Protein AF-A0A7J4CV68-F1 (afdb_monomer_lite)

pLDDT: mean 82.34, std 11.99, range [50.84, 95.38]

Secondary structure (DSSP, 8-state):
-HHHHHHHHHHHHHHTT------SS-TT---PPP-TTSSEEEEEE-S---TTS---EEEEEPHHHHHTT-----EEE--EETTTEEPPPEEEP------

Structure (mmCIF, N/CA/C/O backbone):
data_AF-A0A7J4CV68-F1
#
_entry.id   AF-A0A7J4CV68-F1
#
loop_
_atom_site.group_PDB
_atom_site.id
_atom_site.type_symbol
_atom_site.label_atom_id
_atom_site.label_alt_id
_atom_site.label_comp_id
_atom_site.label_asym_id
_atom_site.label_entity_id
_atom_site.label_seq_id
_atom_site.pdbx_PDB_ins_code
_atom_site.Cartn_x
_atom_site.Cartn_y
_atom_site.Cartn_z
_atom_site.occupancy
_atom_site.B_iso_or_equiv
_atom_site.auth_seq_id
_atom_site.auth_comp_id
_atom_site.auth_asym_id
_atom_site.auth_atom_id
_atom_site.pdbx_PDB_model_num
ATOM 1 N N . MET A 1 1 ? 48.210 -14.682 18.835 1.00 60.19 1 MET A N 1
ATOM 2 C CA . MET A 1 1 ? 46.946 -14.136 19.383 1.00 60.19 1 MET A CA 1
ATOM 3 C C . MET A 1 1 ? 46.469 -12.893 18.638 1.00 60.19 1 MET A C 1
ATOM 5 O O . MET A 1 1 ? 45.382 -12.950 18.091 1.00 60.19 1 MET A O 1
ATOM 9 N N . GLN A 1 2 ? 47.262 -11.823 18.508 1.00 65.00 2 GLN A N 1
ATOM 10 C CA . GLN A 1 2 ? 46.825 -10.575 17.845 1.00 65.00 2 GLN A CA 1
ATOM 11 C C . GLN A 1 2 ? 46.353 -10.746 16.383 1.00 65.00 2 GLN A C 1
ATOM 13 O O . GLN A 1 2 ? 45.314 -10.215 16.012 1.00 65.00 2 GLN A O 1
ATOM 18 N N . LYS A 1 3 ? 47.047 -11.566 15.575 1.00 64.4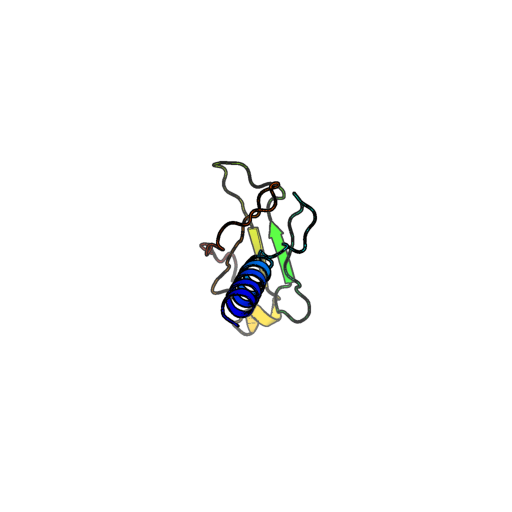4 3 LYS A N 1
ATOM 19 C CA . LYS A 1 3 ? 46.641 -11.878 14.186 1.00 64.44 3 LYS A CA 1
ATOM 20 C C . LYS A 1 3 ? 45.299 -12.622 14.101 1.00 64.44 3 LYS A C 1
ATOM 22 O O . LYS A 1 3 ? 44.516 -12.376 13.193 1.00 64.44 3 LYS A O 1
ATOM 27 N N . SER A 1 4 ? 45.032 -13.504 15.063 1.00 67.12 4 SER A N 1
ATOM 28 C CA . SER A 1 4 ? 43.791 -14.285 15.149 1.00 67.12 4 SER A CA 1
ATOM 29 C C . SER A 1 4 ? 42.599 -13.408 15.544 1.00 67.12 4 SER A C 1
ATOM 31 O O . SER A 1 4 ? 41.507 -13.587 15.019 1.00 67.12 4 SER A O 1
ATOM 33 N N . ILE A 1 5 ? 42.827 -12.423 16.423 1.00 72.06 5 ILE A N 1
ATOM 34 C CA . ILE A 1 5 ? 41.813 -11.448 16.848 1.00 72.06 5 ILE A CA 1
ATOM 35 C C . ILE A 1 5 ? 41.456 -10.503 15.693 1.00 72.06 5 ILE A C 1
ATOM 37 O O . ILE A 1 5 ? 40.277 -10.309 15.424 1.00 72.06 5 ILE A O 1
ATOM 41 N N . SER A 1 6 ? 42.440 -9.979 14.950 1.00 75.06 6 SER A N 1
ATOM 42 C CA . SER A 1 6 ? 42.165 -9.147 13.766 1.00 75.06 6 SER A CA 1
ATOM 43 C C . SER A 1 6 ? 41.375 -9.889 12.688 1.00 75.06 6 SER A C 1
ATOM 45 O O . SER A 1 6 ? 40.515 -9.293 12.048 1.00 75.06 6 SER A O 1
ATOM 47 N N . PHE A 1 7 ? 41.633 -11.187 12.504 1.00 80.50 7 PHE A N 1
ATOM 48 C CA . PHE A 1 7 ? 40.888 -12.000 11.546 1.00 80.50 7 PHE A CA 1
ATOM 49 C C . PHE A 1 7 ? 39.428 -12.200 11.978 1.00 80.50 7 PHE A C 1
ATOM 51 O O . PHE A 1 7 ? 38.521 -12.023 11.172 1.00 80.50 7 PHE A O 1
ATOM 58 N N . LEU A 1 8 ? 39.189 -12.480 13.263 1.00 81.88 8 LEU A N 1
ATOM 59 C CA . LEU A 1 8 ? 37.839 -12.586 13.828 1.00 81.88 8 LEU A CA 1
ATOM 60 C C . LEU A 1 8 ? 37.049 -11.278 13.714 1.00 81.88 8 LEU A C 1
ATOM 62 O O . LEU A 1 8 ? 35.881 -11.309 13.342 1.00 81.88 8 LEU A O 1
ATOM 66 N N . VAL A 1 9 ? 37.686 -10.133 13.977 1.00 83.88 9 VAL A N 1
ATOM 67 C CA . VAL A 1 9 ? 37.047 -8.815 13.833 1.00 83.88 9 VAL A CA 1
ATOM 68 C C . VAL A 1 9 ? 36.698 -8.528 12.372 1.00 83.88 9 VAL A C 1
ATOM 70 O O . VAL A 1 9 ? 35.608 -8.038 12.102 1.00 83.88 9 VAL A O 1
ATOM 73 N N . ALA A 1 10 ? 37.571 -8.878 11.422 1.00 84.12 10 ALA A N 1
ATOM 74 C CA . ALA A 1 10 ? 37.297 -8.698 9.997 1.00 84.12 10 ALA A CA 1
ATOM 75 C C . ALA A 1 10 ? 36.139 -9.582 9.501 1.00 84.12 10 ALA A C 1
ATOM 77 O O . ALA A 1 10 ? 35.289 -9.111 8.751 1.00 84.12 10 ALA A O 1
ATOM 78 N N . VAL A 1 11 ? 36.069 -10.840 9.952 1.00 84.56 11 VAL A N 1
ATOM 79 C CA . VAL A 1 11 ? 34.963 -11.757 9.620 1.00 84.56 11 VAL A CA 1
ATOM 80 C C . VAL A 1 11 ? 33.647 -11.284 10.244 1.00 84.56 11 VAL A C 1
ATOM 82 O O . VAL A 1 11 ? 32.608 -11.310 9.586 1.00 84.56 11 VAL A O 1
ATOM 85 N N . LEU A 1 12 ? 33.683 -10.791 11.484 1.00 81.88 12 LEU A N 1
ATOM 86 C CA . LEU A 1 12 ? 32.510 -10.209 12.135 1.00 81.88 12 LEU A CA 1
ATOM 87 C C . LEU A 1 12 ? 32.025 -8.956 11.389 1.00 81.88 12 LEU A C 1
ATOM 89 O O . LEU A 1 12 ? 30.840 -8.815 11.130 1.00 81.88 12 LEU A O 1
ATOM 93 N N . PHE A 1 13 ? 32.934 -8.080 10.960 1.00 80.06 13 PHE A N 1
ATOM 94 C CA . PHE A 1 13 ? 32.566 -6.888 10.192 1.00 80.06 13 PHE A CA 1
ATOM 95 C C . PHE A 1 13 ? 31.996 -7.235 8.809 1.00 80.06 13 PHE A C 1
ATOM 97 O O . PHE A 1 13 ? 31.050 -6.602 8.359 1.00 80.06 13 PHE A O 1
ATOM 104 N N . ALA A 1 14 ? 32.536 -8.263 8.147 1.00 78.38 14 ALA A N 1
ATOM 105 C CA . ALA A 1 14 ? 32.043 -8.724 6.851 1.00 78.38 14 ALA A CA 1
ATOM 106 C C . ALA A 1 14 ? 30.649 -9.365 6.942 1.00 78.38 14 ALA A C 1
ATOM 108 O O . ALA A 1 14 ? 29.847 -9.192 6.033 1.00 78.38 14 ALA A O 1
ATOM 109 N N . THR A 1 15 ? 30.348 -10.076 8.033 1.00 76.00 15 THR A N 1
ATOM 110 C CA . THR A 1 15 ? 29.025 -10.692 8.249 1.00 76.00 15 THR A CA 1
ATOM 111 C C . THR A 1 15 ? 27.949 -9.666 8.600 1.00 76.00 15 THR A C 1
ATOM 113 O O . THR A 1 15 ? 26.833 -9.792 8.114 1.00 76.00 15 THR A O 1
ATOM 116 N N . LEU A 1 16 ? 28.296 -8.600 9.330 1.00 71.19 16 LEU A N 1
ATOM 117 C CA . LEU A 1 16 ? 27.385 -7.485 9.640 1.00 71.19 16 LEU A CA 1
ATOM 118 C C . LEU A 1 16 ? 26.982 -6.640 8.413 1.00 71.19 16 LEU A C 1
ATOM 120 O O . LEU A 1 16 ? 26.057 -5.842 8.503 1.00 71.19 16 LEU A O 1
ATOM 124 N N . MET A 1 17 ? 27.667 -6.795 7.274 1.00 63.84 17 MET A N 1
ATOM 125 C CA . MET A 1 17 ? 27.358 -6.090 6.019 1.00 63.84 17 MET A CA 1
ATOM 126 C C . MET A 1 17 ? 26.429 -6.885 5.087 1.00 63.84 17 MET A C 1
ATOM 128 O O . MET A 1 17 ? 26.089 -6.393 4.015 1.00 63.84 17 MET A O 1
ATOM 132 N N . ILE A 1 18 ? 26.046 -8.114 5.452 1.00 61.97 18 ILE A N 1
ATOM 133 C CA . ILE A 1 18 ? 25.211 -8.987 4.606 1.00 61.97 18 ILE A CA 1
ATOM 134 C C . ILE A 1 18 ? 23.714 -8.659 4.761 1.00 61.97 18 ILE A C 1
ATOM 136 O O . ILE A 1 18 ? 22.913 -9.025 3.906 1.00 61.97 18 ILE A O 1
ATOM 140 N N . ASP A 1 19 ? 23.330 -7.890 5.782 1.00 51.94 19 ASP A N 1
ATOM 141 C CA . ASP A 1 19 ? 21.926 -7.596 6.098 1.00 51.94 19 ASP A CA 1
ATOM 142 C C . ASP A 1 19 ? 21.317 -6.443 5.272 1.00 51.94 19 ASP A C 1
ATOM 144 O O . ASP A 1 19 ? 20.424 -5.730 5.735 1.00 51.94 19 ASP A O 1
ATOM 148 N N . SER A 1 20 ? 21.747 -6.246 4.021 1.00 54.84 20 SER A N 1
ATOM 149 C CA . SER A 1 20 ? 21.017 -5.378 3.090 1.00 54.84 20 SER A CA 1
ATOM 150 C C . SER A 1 20 ? 19.837 -6.150 2.502 1.00 54.84 20 SER A C 1
ATOM 152 O O . SER A 1 20 ? 19.923 -6.728 1.421 1.00 54.84 20 SER A O 1
ATOM 154 N N . VAL A 1 21 ? 18.774 -6.197 3.304 1.00 54.22 21 VAL A N 1
ATOM 155 C CA . VAL A 1 21 ? 17.357 -6.404 2.980 1.00 54.22 21 VAL A CA 1
ATOM 156 C C . VAL A 1 21 ? 17.095 -6.685 1.496 1.00 54.22 21 VAL A C 1
ATOM 158 O O . VAL A 1 21 ? 17.034 -5.775 0.671 1.00 54.22 21 VAL A O 1
ATOM 161 N N . ALA A 1 22 ? 16.872 -7.957 1.166 1.00 52.44 22 ALA A N 1
ATOM 162 C CA . ALA A 1 22 ? 16.164 -8.300 -0.054 1.00 52.44 22 ALA A CA 1
ATOM 163 C C . ALA A 1 22 ? 14.708 -7.858 0.128 1.00 52.44 22 ALA A C 1
ATOM 165 O O . ALA A 1 22 ? 13.980 -8.434 0.938 1.00 52.44 22 ALA A O 1
ATOM 166 N N . ALA A 1 23 ? 14.281 -6.837 -0.615 1.00 53.78 23 ALA A N 1
ATOM 167 C CA . ALA A 1 23 ? 12.866 -6.686 -0.910 1.00 53.78 23 ALA A CA 1
ATOM 168 C C . ALA A 1 23 ? 12.410 -8.012 -1.538 1.00 53.78 23 ALA A C 1
ATOM 170 O O . ALA A 1 23 ? 12.964 -8.449 -2.549 1.00 53.78 23 ALA A O 1
ATOM 171 N N . LEU A 1 24 ? 11.479 -8.703 -0.881 1.00 55.56 24 LEU A N 1
ATOM 172 C CA . LEU A 1 24 ? 10.918 -9.976 -1.328 1.00 55.56 24 LEU A CA 1
ATOM 173 C C . LEU A 1 24 ? 9.971 -9.715 -2.509 1.00 55.56 24 LEU A C 1
ATOM 175 O O . LEU A 1 24 ? 8.763 -9.854 -2.388 1.00 55.56 24 LEU A O 1
ATOM 179 N N . GLY A 1 25 ? 10.514 -9.279 -3.641 1.00 60.81 25 GLY A N 1
ATOM 180 C CA . GLY A 1 25 ? 9.749 -8.944 -4.834 1.00 60.81 25 GLY A CA 1
ATOM 181 C C . GLY A 1 25 ? 10.610 -9.074 -6.082 1.00 60.81 25 GLY A C 1
ATOM 182 O O . GLY A 1 25 ? 11.825 -8.864 -6.044 1.00 60.81 25 GLY A O 1
ATOM 183 N N . ALA A 1 26 ? 9.994 -9.455 -7.200 1.00 67.94 26 ALA A N 1
ATOM 184 C CA . ALA A 1 26 ? 10.671 -9.371 -8.486 1.00 67.94 26 ALA A CA 1
ATOM 185 C C . ALA A 1 26 ? 10.993 -7.890 -8.781 1.00 67.94 26 ALA A C 1
ATOM 1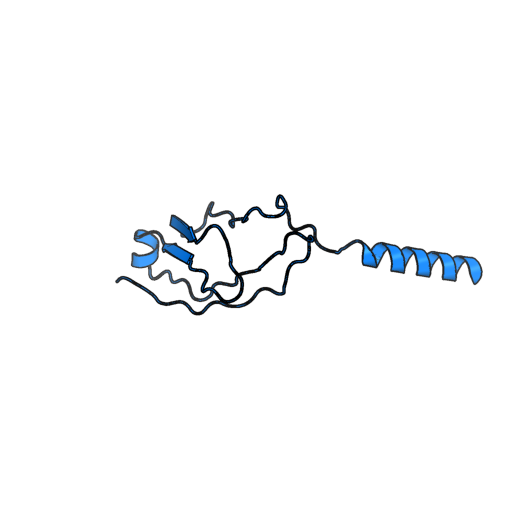87 O O . ALA A 1 26 ? 10.161 -7.023 -8.505 1.00 67.94 26 ALA A O 1
ATOM 188 N N . PRO A 1 27 ? 12.184 -7.567 -9.317 1.00 67.75 27 PRO A N 1
ATOM 189 C CA . PRO A 1 27 ? 12.528 -6.186 -9.638 1.00 67.75 27 PRO A CA 1
ATOM 190 C C . PRO A 1 27 ? 11.498 -5.603 -10.612 1.00 67.75 27 PRO A C 1
ATOM 192 O O . PRO A 1 27 ? 11.143 -6.247 -11.599 1.00 67.75 27 PRO A O 1
ATOM 195 N N . GLY A 1 28 ? 11.020 -4.392 -10.323 1.00 70.94 28 GLY A N 1
ATOM 196 C CA . GLY A 1 28 ? 10.001 -3.716 -11.128 1.00 70.94 28 GLY A CA 1
ATOM 197 C C . GLY A 1 28 ? 8.578 -4.251 -10.961 1.00 70.94 28 GLY A C 1
ATOM 198 O O . GLY A 1 28 ? 7.727 -3.918 -11.778 1.00 70.94 28 GLY A O 1
ATOM 199 N N . VAL A 1 29 ? 8.314 -5.071 -9.937 1.00 80.00 29 VAL A N 1
ATOM 200 C CA . VAL A 1 29 ? 6.967 -5.545 -9.593 1.00 80.00 29 VAL A CA 1
ATOM 201 C C . VAL A 1 29 ? 6.541 -4.955 -8.252 1.00 80.00 29 VAL A C 1
ATOM 203 O O . VAL A 1 29 ? 7.248 -5.090 -7.251 1.00 80.00 29 VAL A O 1
ATOM 206 N N . ASN A 1 30 ? 5.370 -4.317 -8.232 1.00 82.44 30 ASN A N 1
ATOM 207 C CA . ASN A 1 30 ? 4.783 -3.789 -7.004 1.00 82.44 30 ASN A CA 1
ATOM 208 C C . ASN A 1 30 ? 4.412 -4.942 -6.069 1.00 82.44 30 ASN A C 1
ATOM 210 O O . ASN A 1 30 ? 3.901 -5.972 -6.505 1.00 82.44 30 ASN A O 1
ATOM 214 N N . THR A 1 31 ? 4.702 -4.775 -4.782 1.00 84.38 31 THR A N 1
ATOM 215 C CA . THR A 1 31 ? 4.370 -5.759 -3.750 1.00 84.38 31 THR A CA 1
ATOM 216 C C . THR A 1 31 ? 3.304 -5.169 -2.844 1.00 84.38 31 THR A C 1
ATOM 218 O O . THR A 1 31 ? 3.505 -4.099 -2.272 1.00 84.38 31 THR A O 1
ATOM 221 N N . GLU A 1 32 ? 2.187 -5.874 -2.717 1.00 84.25 32 GLU A N 1
ATOM 222 C CA . GLU A 1 32 ? 1.101 -5.509 -1.813 1.00 84.25 32 GLU A CA 1
ATOM 223 C C . GLU A 1 32 ? 1.294 -6.173 -0.440 1.00 84.25 32 GLU A C 1
ATOM 225 O O . GLU A 1 32 ? 1.881 -7.259 -0.351 1.00 84.25 32 GLU A O 1
ATOM 230 N N . PRO A 1 33 ? 0.830 -5.536 0.648 1.00 86.50 33 PRO A N 1
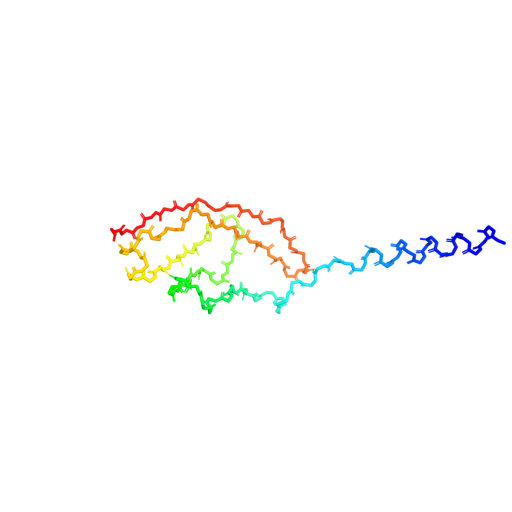ATOM 231 C CA . PRO A 1 33 ? 0.780 -6.179 1.953 1.00 86.50 33 PRO A CA 1
ATOM 232 C C . PRO A 1 33 ? -0.239 -7.326 1.958 1.00 86.50 33 PRO A C 1
ATOM 234 O O . PRO A 1 33 ? -1.244 -7.290 1.251 1.00 86.50 33 PRO A O 1
ATOM 237 N N . ASP A 1 34 ? -0.004 -8.329 2.804 1.00 90.94 34 ASP A N 1
ATOM 238 C CA . ASP A 1 34 ? -1.004 -9.365 3.063 1.00 90.94 34 ASP A CA 1
ATOM 239 C C . ASP A 1 34 ? -2.189 -8.766 3.834 1.00 90.94 34 ASP A C 1
ATOM 241 O O . ASP A 1 34 ? -2.004 -8.128 4.874 1.00 90.94 34 ASP A O 1
ATOM 245 N N . LEU A 1 35 ? -3.398 -8.970 3.312 1.00 93.56 35 LEU A N 1
ATOM 246 C CA . LEU A 1 35 ? -4.642 -8.459 3.890 1.00 93.56 35 LEU A CA 1
ATOM 247 C C . LEU A 1 35 ? -5.354 -9.496 4.769 1.00 93.56 35 LEU A C 1
ATOM 249 O O . LEU A 1 35 ? -6.343 -9.169 5.427 1.00 93.56 35 LEU A O 1
ATOM 253 N N . VAL A 1 36 ? -4.884 -10.748 4.805 1.00 94.81 36 VAL A N 1
ATOM 254 C CA . VAL A 1 36 ? -5.539 -11.821 5.561 1.00 94.81 36 VAL A CA 1
ATOM 255 C C . VAL A 1 36 ? -5.597 -11.482 7.052 1.00 94.81 36 VAL A C 1
ATOM 257 O O . VAL A 1 36 ? -4.582 -11.265 7.710 1.00 94.81 36 VAL A O 1
ATOM 260 N N . GLY A 1 37 ? -6.814 -11.491 7.605 1.00 93.88 37 GLY A N 1
ATOM 261 C CA . GLY A 1 37 ? -7.054 -11.186 9.019 1.00 93.88 37 GLY A CA 1
ATOM 262 C C . GLY A 1 37 ? -6.996 -9.694 9.357 1.00 93.88 37 GLY A C 1
ATOM 263 O O . GLY A 1 37 ? -6.937 -9.352 10.537 1.00 93.88 37 GLY A O 1
ATOM 264 N N . THR A 1 38 ? -7.003 -8.823 8.347 1.00 94.38 38 THR A N 1
ATOM 265 C CA . THR A 1 38 ? -7.174 -7.376 8.503 1.00 94.38 38 THR A CA 1
ATOM 266 C C . THR A 1 38 ? -8.604 -6.968 8.142 1.00 94.38 38 THR A C 1
ATOM 268 O O . THR A 1 38 ? -9.302 -7.712 7.464 1.00 94.38 38 THR A O 1
ATOM 271 N N . GLU A 1 39 ? -9.019 -5.776 8.570 1.00 95.19 39 GLU A N 1
ATOM 272 C CA . GLU A 1 39 ? -10.308 -5.159 8.196 1.00 95.19 39 GLU A CA 1
ATOM 273 C C . GLU A 1 39 ? -10.217 -4.381 6.861 1.00 95.19 39 GLU A C 1
ATOM 275 O O . GLU A 1 39 ? -11.050 -3.522 6.565 1.00 95.19 39 GLU A O 1
ATOM 280 N N . ILE A 1 40 ? -9.139 -4.586 6.093 1.00 94.81 40 ILE A N 1
ATOM 281 C CA . ILE A 1 40 ? -8.925 -3.949 4.792 1.00 94.81 40 ILE A CA 1
ATOM 282 C C . ILE A 1 40 ? -9.542 -4.853 3.726 1.00 94.81 40 ILE A C 1
ATOM 284 O O . ILE A 1 40 ? -9.053 -5.954 3.478 1.00 94.81 40 ILE A O 1
ATOM 288 N N . ALA A 1 41 ? -10.581 -4.352 3.064 1.00 94.44 41 ALA A N 1
ATOM 289 C CA . ALA A 1 41 ? -11.284 -5.055 2.001 1.00 94.44 41 ALA A CA 1
ATOM 290 C C . ALA A 1 41 ? -10.463 -5.092 0.705 1.00 94.44 41 ALA A C 1
ATOM 292 O O . ALA A 1 41 ? -10.385 -6.123 0.034 1.00 94.44 41 ALA A O 1
ATOM 293 N N . SER A 1 42 ? -9.854 -3.961 0.333 1.00 94.50 42 SER A N 1
ATOM 294 C CA . SER A 1 42 ? -9.039 -3.868 -0.876 1.00 94.50 42 SER A CA 1
ATOM 295 C C . SER A 1 42 ? -8.021 -2.729 -0.817 1.00 94.50 42 SER A C 1
ATOM 297 O O . SER A 1 42 ? -8.202 -1.729 -0.118 1.00 94.50 42 SER A O 1
ATOM 299 N N . ILE A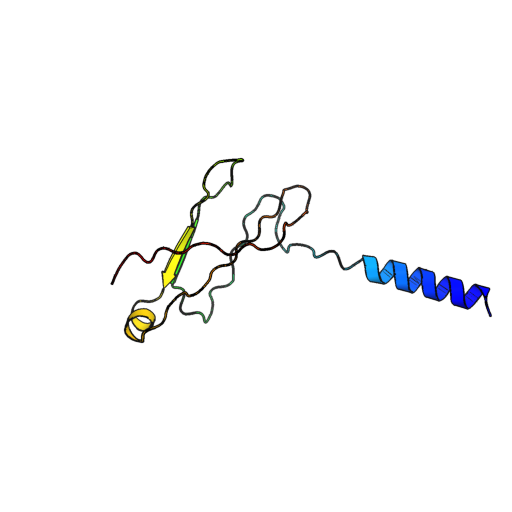 1 43 ? -6.937 -2.884 -1.578 1.00 93.75 43 ILE A N 1
ATOM 300 C CA . ILE A 1 43 ? -6.001 -1.810 -1.907 1.00 93.75 43 ILE A CA 1
ATOM 301 C C . ILE A 1 43 ? -5.960 -1.715 -3.428 1.00 93.75 43 ILE A C 1
ATOM 303 O O . ILE A 1 43 ? -5.866 -2.723 -4.121 1.00 93.75 43 ILE A O 1
ATOM 307 N N . THR A 1 44 ? -6.054 -0.500 -3.952 1.00 93.94 44 THR A N 1
ATOM 308 C CA . THR A 1 44 ? -5.886 -0.222 -5.383 1.00 93.94 44 THR A CA 1
ATOM 309 C C . THR A 1 44 ? -4.865 0.884 -5.545 1.00 93.94 44 THR A C 1
ATOM 311 O O . THR A 1 44 ? -4.782 1.772 -4.696 1.00 93.94 44 THR A O 1
ATOM 314 N N . HIS A 1 45 ? -4.071 0.839 -6.608 1.00 92.38 45 HIS A N 1
ATOM 315 C CA . HIS A 1 45 ? -3.046 1.842 -6.858 1.00 92.38 45 HIS A CA 1
ATOM 316 C C . HIS A 1 45 ? -2.637 1.893 -8.329 1.00 92.38 45 HIS A C 1
ATOM 318 O O . HIS A 1 45 ? -2.909 0.969 -9.097 1.00 92.38 45 HIS A O 1
ATOM 324 N N . ASP A 1 46 ? -1.929 2.955 -8.707 1.00 91.00 46 ASP A N 1
ATOM 325 C CA . ASP A 1 46 ? -1.305 3.054 -10.025 1.00 91.00 46 ASP A CA 1
ATOM 326 C C . ASP A 1 46 ? -0.194 1.991 -10.172 1.00 91.00 46 ASP A C 1
ATOM 328 O O . ASP A 1 46 ? 0.579 1.740 -9.241 1.00 91.00 46 ASP A O 1
ATOM 332 N N . GLU A 1 47 ? -0.088 1.347 -11.337 1.00 85.19 47 GLU A N 1
ATOM 333 C CA . GLU A 1 47 ? 0.902 0.280 -11.568 1.00 85.19 47 GLU A CA 1
ATOM 334 C C . GLU A 1 47 ? 2.339 0.807 -11.682 1.00 85.19 47 GLU A C 1
ATOM 336 O O . GLU A 1 47 ? 3.285 0.124 -11.294 1.00 85.19 47 GLU A O 1
ATOM 341 N N . VAL A 1 48 ? 2.519 2.020 -12.204 1.00 82.62 48 VAL A N 1
ATOM 342 C CA . VAL A 1 48 ? 3.838 2.606 -12.464 1.00 82.62 48 VAL A CA 1
ATOM 343 C C . VAL A 1 48 ? 3.939 3.950 -11.759 1.00 82.62 48 VAL A C 1
ATOM 345 O O . VAL A 1 48 ? 3.106 4.829 -11.955 1.00 82.62 48 VAL A O 1
ATOM 348 N N . ALA A 1 49 ? 4.990 4.119 -10.958 1.00 81.19 49 ALA A N 1
ATOM 349 C CA . ALA A 1 49 ? 5.374 5.421 -10.434 1.00 81.19 49 ALA A CA 1
ATOM 350 C C . ALA A 1 49 ? 6.303 6.114 -11.443 1.00 81.19 49 ALA A C 1
ATOM 352 O O . ALA A 1 49 ? 7.429 5.667 -11.674 1.00 81.19 49 ALA A O 1
ATOM 353 N N . GLU A 1 50 ? 5.829 7.198 -12.052 1.00 83.31 50 GLU A N 1
ATOM 354 C CA . GLU A 1 50 ? 6.630 8.023 -12.957 1.00 83.31 50 GLU A CA 1
ATOM 355 C C . GLU A 1 50 ? 7.314 9.169 -12.208 1.00 83.31 50 GLU A C 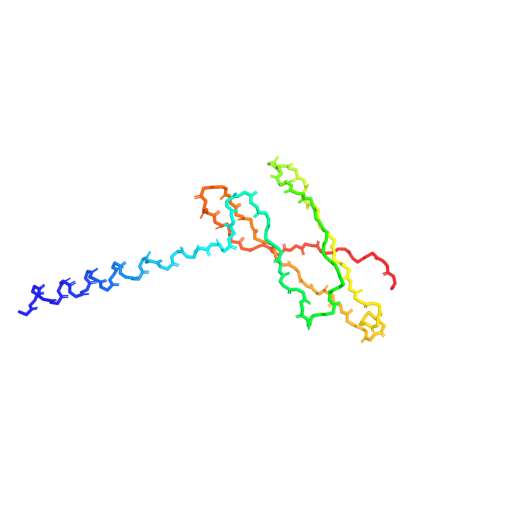1
ATOM 357 O O . GLU A 1 50 ? 6.796 9.725 -11.236 1.00 83.31 50 GLU A O 1
ATOM 362 N N . GLU A 1 51 ? 8.500 9.553 -12.676 1.00 80.94 51 GLU A N 1
ATOM 363 C CA . GLU A 1 51 ? 9.243 10.652 -12.071 1.00 80.94 51 GLU A CA 1
ATOM 364 C C . GLU A 1 51 ? 8.452 11.967 -12.181 1.00 80.94 51 GLU A C 1
ATOM 366 O O . GLU A 1 51 ? 8.010 12.364 -13.260 1.00 80.94 51 GLU A O 1
ATOM 371 N N . ASN A 1 52 ? 8.306 12.669 -11.055 1.00 83.12 52 ASN A N 1
ATOM 372 C CA . ASN A 1 52 ? 7.562 13.928 -10.938 1.00 83.12 52 ASN A CA 1
ATOM 373 C C . ASN A 1 52 ? 6.065 13.841 -11.288 1.00 83.12 52 ASN A C 1
ATOM 375 O O . ASN A 1 52 ? 5.439 14.882 -11.498 1.00 83.12 52 ASN A O 1
ATOM 379 N N . GLN A 1 53 ? 5.483 12.641 -11.338 1.00 87.94 53 GLN A N 1
ATOM 380 C CA . GLN A 1 53 ? 4.037 12.459 -11.441 1.00 87.94 53 GLN A CA 1
ATOM 381 C C . GLN A 1 53 ? 3.456 11.998 -10.099 1.00 87.94 53 GLN A C 1
ATOM 383 O O . GLN A 1 53 ? 4.124 11.276 -9.354 1.00 87.94 53 GLN A O 1
ATOM 388 N N . PRO A 1 54 ? 2.226 12.418 -9.757 1.00 86.12 54 PRO A N 1
ATOM 389 C CA . PRO A 1 54 ? 1.539 11.882 -8.595 1.00 86.12 54 PRO A CA 1
ATOM 390 C C . PRO A 1 54 ? 1.234 10.396 -8.807 1.00 86.12 54 PRO A C 1
ATOM 392 O O . PRO A 1 54 ? 0.747 10.002 -9.864 1.00 86.12 54 PRO A O 1
ATOM 395 N N . TRP A 1 55 ? 1.503 9.599 -7.777 1.00 87.50 55 TRP A N 1
ATOM 396 C CA . TRP A 1 55 ? 1.108 8.198 -7.685 1.00 87.50 55 TRP A CA 1
ATOM 397 C C . TRP A 1 55 ? -0.061 8.091 -6.710 1.00 87.50 55 TRP A C 1
ATOM 399 O O . TRP A 1 55 ? 0.025 8.595 -5.584 1.00 87.50 55 TRP A O 1
ATOM 409 N N . HIS A 1 56 ? -1.154 7.472 -7.142 1.00 89.94 56 HIS A N 1
ATOM 410 C CA . HIS A 1 56 ? -2.377 7.367 -6.361 1.00 89.94 56 HIS A CA 1
ATOM 411 C C . HIS A 1 56 ? -2.573 5.955 -5.831 1.00 89.94 56 HIS A C 1
ATOM 413 O O . HIS A 1 56 ? -2.249 4.962 -6.484 1.00 89.94 56 HIS A O 1
ATOM 419 N N . PHE A 1 57 ? -3.174 5.887 -4.649 1.00 91.44 57 PHE A N 1
ATOM 420 C CA . PHE A 1 57 ? -3.685 4.657 -4.077 1.00 91.44 57 PHE A CA 1
ATOM 421 C C . PHE A 1 57 ? -4.997 4.929 -3.341 1.00 91.44 57 PHE A C 1
ATOM 423 O O . PHE A 1 57 ? -5.285 6.059 -2.941 1.00 91.44 57 PHE A O 1
ATOM 430 N N . SER A 1 58 ? -5.785 3.878 -3.161 1.00 93.56 58 SER A N 1
ATOM 431 C CA . SER A 1 58 ? -7.011 3.871 -2.376 1.00 93.56 58 SER A CA 1
ATOM 432 C C . SER A 1 58 ? -7.044 2.618 -1.513 1.00 93.56 58 SER A C 1
ATOM 434 O O . SER A 1 58 ? -6.642 1.543 -1.962 1.00 93.56 58 SER A O 1
ATOM 436 N N . ILE A 1 59 ? -7.530 2.771 -0.284 1.00 93.25 59 ILE A N 1
ATOM 437 C CA . ILE A 1 59 ? -7.748 1.678 0.660 1.00 93.25 59 ILE A CA 1
ATOM 438 C C . ILE A 1 59 ? -9.237 1.630 0.963 1.00 93.25 59 ILE A C 1
ATOM 440 O O . ILE A 1 59 ? -9.817 2.621 1.411 1.00 93.25 59 ILE A O 1
ATOM 444 N N . GLU A 1 60 ? -9.838 0.470 0.744 1.00 94.19 60 GLU A N 1
ATOM 445 C CA . GLU A 1 60 ? -11.204 0.178 1.145 1.00 94.19 60 GLU A CA 1
ATOM 446 C C . GLU A 1 60 ? -11.179 -0.616 2.450 1.00 94.19 60 GLU A C 1
ATOM 448 O O . GLU A 1 60 ? -10.462 -1.609 2.574 1.00 94.19 60 GLU A O 1
ATOM 453 N N . VAL A 1 61 ? -11.947 -0.160 3.436 1.00 94.31 61 VAL A N 1
ATOM 454 C CA . VAL A 1 61 ? -12.113 -0.824 4.735 1.00 94.31 61 VAL A CA 1
ATOM 455 C C . VAL A 1 61 ? -13.471 -1.509 4.739 1.00 94.31 61 VAL A C 1
ATOM 457 O O . VAL A 1 61 ? -14.438 -0.956 4.210 1.00 94.31 61 VAL A O 1
ATOM 460 N N . ASP A 1 62 ? -13.555 -2.688 5.347 1.00 95.38 62 ASP A N 1
ATOM 461 C CA . ASP A 1 62 ? -14.808 -3.427 5.459 1.00 95.38 62 ASP A CA 1
ATOM 462 C C . ASP A 1 62 ? -15.914 -2.584 6.112 1.00 95.38 62 ASP A C 1
ATOM 464 O O . ASP A 1 62 ? -15.709 -1.894 7.115 1.00 95.38 62 ASP A O 1
ATOM 468 N N . GLY A 1 63 ? -17.125 -2.655 5.553 1.00 93.19 63 GLY A N 1
ATOM 469 C CA . GLY A 1 63 ? -18.252 -1.826 5.996 1.00 93.19 63 GLY A CA 1
ATOM 470 C C . GLY A 1 63 ? -18.634 -2.047 7.462 1.00 93.19 63 GLY A C 1
ATOM 471 O O . GLY A 1 63 ? -18.944 -1.087 8.169 1.00 93.19 63 GLY A O 1
ATOM 472 N N . ASP A 1 64 ? -18.552 -3.290 7.944 1.00 94.50 64 ASP A N 1
ATOM 473 C CA . ASP A 1 64 ? -18.807 -3.627 9.350 1.00 94.50 64 ASP A CA 1
ATOM 474 C C . ASP A 1 64 ? -17.741 -3.022 10.277 1.00 94.50 64 ASP A C 1
ATOM 476 O O . ASP A 1 64 ? -18.058 -2.532 11.364 1.00 94.50 64 ASP A O 1
ATOM 480 N N . ALA A 1 65 ? -16.484 -2.982 9.828 1.00 93.75 65 ALA A N 1
ATOM 481 C CA . ALA A 1 65 ? -15.393 -2.355 10.560 1.00 93.75 65 ALA A CA 1
ATOM 482 C C . ALA A 1 65 ? -15.564 -0.832 10.611 1.00 93.75 65 ALA A C 1
ATOM 484 O O . ALA A 1 65 ? -15.443 -0.240 11.685 1.00 93.75 65 ALA A O 1
ATOM 485 N N . ILE A 1 66 ? -15.930 -0.197 9.491 1.00 92.44 66 ILE A N 1
ATOM 486 C CA . ILE A 1 66 ? -16.273 1.234 9.454 1.00 92.44 66 ILE A CA 1
ATOM 487 C C . ILE A 1 66 ? -17.424 1.531 10.424 1.00 92.44 66 ILE A C 1
ATOM 489 O O . ILE A 1 66 ? -17.341 2.478 11.208 1.00 92.44 66 ILE A O 1
ATOM 493 N N . ALA A 1 67 ? -18.477 0.707 10.420 1.00 93.00 67 ALA A N 1
ATOM 494 C CA . ALA A 1 67 ? -19.622 0.857 11.318 1.00 93.00 67 ALA A CA 1
ATOM 495 C C . ALA A 1 67 ? -19.244 0.693 12.803 1.00 93.00 67 ALA A C 1
ATOM 497 O O . ALA A 1 67 ? -19.880 1.294 13.671 1.00 93.00 67 ALA A O 1
ATOM 498 N N . ASN A 1 68 ? -18.189 -0.072 13.095 1.00 93.19 68 ASN A N 1
ATOM 499 C CA . ASN A 1 68 ? -17.610 -0.218 14.431 1.00 93.19 68 ASN A CA 1
ATOM 500 C C . ASN A 1 68 ? -16.546 0.854 14.762 1.00 93.19 68 ASN A C 1
ATOM 502 O O . ASN A 1 68 ? -15.885 0.785 15.797 1.00 93.19 68 ASN A O 1
ATOM 506 N N . GLY A 1 69 ? -16.385 1.866 13.905 1.00 90.56 69 GLY A N 1
ATOM 507 C CA . GLY A 1 69 ? -15.484 2.994 14.130 1.00 90.56 69 GLY A CA 1
ATOM 508 C C . GLY A 1 69 ? -14.026 2.738 13.753 1.00 90.56 69 GLY A C 1
ATOM 509 O O . GLY A 1 69 ? -13.170 3.533 14.137 1.00 90.56 69 GLY A O 1
ATOM 510 N N . THR A 1 70 ? -13.724 1.672 13.008 1.00 92.00 70 THR A N 1
ATOM 511 C CA . THR A 1 70 ? -12.377 1.433 12.479 1.00 92.00 70 THR A CA 1
ATOM 512 C C . THR A 1 70 ? -11.999 2.529 11.482 1.00 92.00 70 THR A C 1
ATOM 514 O O . THR A 1 70 ? -12.764 2.875 10.577 1.00 92.00 70 THR A O 1
ATOM 517 N N . THR A 1 71 ? -10.797 3.077 11.642 1.00 90.31 71 THR A N 1
ATOM 518 C CA . THR A 1 71 ? -10.226 4.119 10.785 1.00 90.31 71 THR A CA 1
ATOM 519 C C . THR A 1 71 ? -8.809 3.752 10.356 1.00 90.31 71 THR A C 1
ATOM 521 O O . THR A 1 71 ? -8.085 3.049 11.062 1.00 90.31 71 THR A O 1
ATOM 524 N N . VAL A 1 72 ? -8.401 4.244 9.184 1.00 90.75 72 VAL A N 1
ATOM 525 C CA . VAL A 1 72 ? -7.002 4.210 8.742 1.00 90.75 72 VAL A CA 1
ATOM 526 C C . VAL A 1 72 ? -6.363 5.535 9.137 1.00 90.75 72 VAL A C 1
ATOM 528 O O . VAL A 1 72 ? -6.649 6.567 8.536 1.00 90.75 72 VAL A O 1
ATOM 531 N N . GLU A 1 73 ? -5.521 5.507 10.166 1.00 90.50 73 GLU A N 1
ATOM 532 C CA . GLU A 1 73 ? -4.878 6.714 10.708 1.00 90.50 73 GLU A CA 1
ATOM 533 C C . GLU A 1 73 ? -3.606 7.103 9.947 1.00 90.50 73 GLU A C 1
ATOM 535 O O . GLU A 1 73 ? -3.276 8.281 9.834 1.00 90.50 73 GLU A O 1
ATOM 540 N N . ALA A 1 74 ? -2.868 6.117 9.436 1.00 91.06 74 ALA A N 1
ATOM 541 C CA . ALA A 1 74 ? -1.605 6.348 8.752 1.00 91.06 74 ALA A CA 1
ATOM 542 C C . ALA A 1 74 ? -1.322 5.248 7.732 1.00 91.06 74 ALA A C 1
ATOM 544 O O . ALA A 1 74 ? -1.554 4.066 7.985 1.00 91.06 74 ALA A O 1
ATOM 545 N N . VAL A 1 75 ? -0.744 5.646 6.602 1.00 91.50 75 VAL A N 1
ATOM 546 C CA . VAL A 1 75 ? -0.190 4.742 5.593 1.00 91.50 75 VAL A CA 1
ATOM 547 C C . VAL A 1 75 ? 1.238 5.174 5.330 1.00 91.50 75 VAL A C 1
ATOM 549 O O . VAL A 1 75 ? 1.522 6.364 5.209 1.00 91.50 75 VAL A O 1
ATOM 552 N N . THR A 1 76 ? 2.145 4.206 5.254 1.00 91.62 76 THR A N 1
ATOM 553 C CA . THR A 1 76 ? 3.540 4.454 4.887 1.00 91.62 76 THR A CA 1
ATOM 554 C C . THR A 1 76 ? 3.837 3.700 3.605 1.00 91.62 76 THR A C 1
ATOM 556 O O . THR A 1 76 ? 3.604 2.496 3.536 1.00 91.62 76 THR A O 1
ATOM 559 N N . VAL A 1 77 ? 4.348 4.400 2.598 1.00 88.38 77 VAL A N 1
ATOM 560 C CA . VAL A 1 77 ? 4.713 3.817 1.304 1.00 88.38 77 VAL A CA 1
ATOM 561 C C . VAL A 1 77 ? 6.226 3.735 1.206 1.00 88.38 77 VAL A C 1
ATOM 563 O O . VAL A 1 77 ? 6.942 4.654 1.608 1.00 88.38 77 VAL A O 1
ATOM 566 N N . GLN A 1 78 ? 6.722 2.630 0.661 1.00 87.88 78 GLN A N 1
ATOM 567 C CA . GLN A 1 78 ? 8.128 2.462 0.332 1.00 87.88 78 GLN A CA 1
ATOM 568 C C . GLN A 1 78 ? 8.285 2.312 -1.178 1.00 87.88 78 GLN A C 1
ATOM 570 O O . GLN A 1 78 ? 7.618 1.492 -1.799 1.00 87.88 78 GLN A O 1
ATOM 575 N N . ILE A 1 79 ? 9.203 3.086 -1.756 1.00 85.00 79 ILE A N 1
ATOM 576 C CA . ILE A 1 79 ? 9.549 2.997 -3.175 1.00 85.00 79 ILE A CA 1
ATOM 577 C C . ILE A 1 79 ? 10.840 2.195 -3.308 1.00 85.00 79 ILE A C 1
ATOM 579 O O . ILE A 1 79 ? 11.858 2.542 -2.703 1.00 85.00 79 ILE A O 1
ATOM 583 N N . CYS A 1 80 ? 10.810 1.155 -4.136 1.00 81.44 80 CYS A N 1
ATOM 584 C CA . CYS A 1 80 ? 11.979 0.372 -4.512 1.00 81.44 80 CYS A CA 1
ATOM 585 C C . CYS A 1 80 ? 12.265 0.560 -6.000 1.00 81.44 80 CYS A C 1
ATOM 587 O O . CYS A 1 80 ? 11.403 0.323 -6.841 1.00 81.44 80 CYS A O 1
ATOM 589 N N . VAL A 1 81 ? 13.480 0.993 -6.335 1.00 79.56 81 VAL A N 1
ATOM 590 C CA . VAL A 1 81 ? 13.899 1.158 -7.730 1.00 79.56 81 VAL A CA 1
ATOM 591 C C . VAL A 1 81 ? 14.465 -0.149 -8.281 1.00 79.56 81 VAL A C 1
ATOM 593 O O . VAL A 1 81 ? 15.034 -0.956 -7.545 1.00 79.56 81 VAL A O 1
ATOM 596 N N . ASN A 1 82 ? 14.391 -0.327 -9.603 1.00 77.06 82 ASN A N 1
ATOM 597 C CA . ASN A 1 82 ? 14.816 -1.546 -10.312 1.00 77.06 82 ASN A CA 1
ATOM 598 C C . ASN A 1 82 ? 16.280 -1.965 -10.068 1.00 77.06 82 ASN A C 1
ATOM 600 O O . ASN A 1 82 ? 16.645 -3.107 -10.331 1.00 77.06 82 ASN A O 1
ATOM 604 N N . GLN A 1 83 ? 17.109 -1.071 -9.519 1.00 80.06 83 GLN A N 1
ATOM 605 C CA . GLN A 1 83 ? 18.487 -1.353 -9.102 1.00 80.06 83 GLN A CA 1
ATOM 606 C C . GLN A 1 83 ? 18.590 -2.126 -7.772 1.00 80.06 83 GLN A C 1
ATOM 608 O O . GLN A 1 83 ? 19.697 -2.327 -7.277 1.00 80.06 83 GLN A O 1
ATOM 613 N N . GLY A 1 84 ? 17.461 -2.536 -7.181 1.00 75.00 84 GLY A N 1
ATOM 614 C CA . GLY A 1 84 ? 17.416 -3.259 -5.907 1.00 75.00 84 GLY A CA 1
ATOM 615 C C . GLY A 1 84 ? 17.626 -2.362 -4.687 1.00 75.00 84 GLY A C 1
ATOM 616 O O . GLY A 1 84 ? 17.963 -2.852 -3.615 1.00 75.00 84 GLY A O 1
ATOM 617 N N . ILE A 1 85 ? 17.452 -1.047 -4.848 1.00 80.44 85 ILE A N 1
ATOM 618 C CA . ILE A 1 85 ? 17.571 -0.068 -3.767 1.00 80.44 85 ILE A CA 1
ATOM 619 C C . ILE A 1 85 ? 16.165 0.369 -3.377 1.00 80.44 85 ILE A C 1
ATOM 621 O O . ILE A 1 85 ? 15.416 0.867 -4.216 1.00 80.44 85 ILE A O 1
ATOM 625 N N . CYS A 1 86 ? 15.822 0.224 -2.102 1.00 83.94 86 CYS A N 1
ATOM 626 C CA . CYS A 1 86 ? 14.599 0.785 -1.548 1.00 83.94 86 CYS A CA 1
ATOM 627 C C . CYS A 1 86 ? 14.910 2.071 -0.792 1.00 83.94 86 CYS A C 1
ATOM 629 O O . CYS A 1 86 ? 15.855 2.138 -0.004 1.00 83.94 86 CYS A O 1
ATOM 631 N N . LEU A 1 87 ? 14.109 3.099 -1.048 1.00 85.50 87 LEU A N 1
ATOM 632 C CA . LEU A 1 87 ? 14.153 4.343 -0.298 1.00 85.50 87 LEU A CA 1
ATOM 633 C C . LEU A 1 87 ? 13.555 4.130 1.097 1.00 85.50 87 LEU A C 1
ATOM 635 O O . LEU A 1 87 ? 12.893 3.123 1.371 1.00 85.50 87 LEU A O 1
ATOM 639 N N . SER A 1 88 ? 13.789 5.086 1.993 1.00 89.75 88 SER A N 1
ATOM 640 C CA . SER A 1 88 ? 13.128 5.082 3.295 1.00 89.75 88 SER A CA 1
ATOM 641 C C . SER A 1 88 ? 11.605 5.158 3.118 1.00 89.75 88 SER A C 1
ATOM 643 O O . SER A 1 88 ? 11.135 5.938 2.283 1.00 89.75 88 SER A O 1
ATOM 645 N N . PRO A 1 89 ? 10.829 4.394 3.905 1.00 90.00 89 PRO A N 1
ATOM 646 C CA . PRO A 1 89 ? 9.380 4.527 3.922 1.00 90.00 89 PRO A CA 1
ATOM 647 C C . PRO A 1 89 ? 8.962 5.967 4.246 1.00 90.00 89 PRO A C 1
ATOM 649 O O . PRO A 1 89 ? 9.556 6.609 5.114 1.00 90.00 89 PRO A O 1
ATOM 652 N N . THR A 1 90 ? 7.949 6.471 3.545 1.00 89.19 90 THR A N 1
ATOM 653 C CA . THR A 1 90 ? 7.439 7.841 3.686 1.00 89.19 90 THR A CA 1
ATOM 654 C C . THR A 1 90 ? 5.949 7.805 4.041 1.00 89.19 90 THR A C 1
ATOM 656 O O . THR A 1 90 ? 5.206 7.047 3.410 1.00 89.19 90 THR A O 1
ATOM 659 N N . PRO A 1 91 ? 5.493 8.567 5.054 1.00 91.69 91 PRO A N 1
ATOM 660 C CA . PRO A 1 91 ? 4.075 8.660 5.382 1.00 91.69 91 PRO A CA 1
ATOM 661 C C . PRO A 1 91 ? 3.306 9.365 4.262 1.00 91.69 91 PRO A C 1
ATOM 663 O O . PRO A 1 91 ? 3.806 10.318 3.663 1.00 91.69 91 PRO A O 1
ATOM 666 N N . MET A 1 92 ? 2.089 8.900 4.003 1.00 89.81 92 MET A N 1
ATOM 667 C CA . MET A 1 92 ? 1.193 9.474 3.006 1.00 89.81 92 MET A CA 1
ATOM 668 C C . MET A 1 92 ? 0.103 10.299 3.678 1.00 89.81 92 MET A C 1
ATOM 670 O O . MET A 1 92 ? -0.465 9.888 4.690 1.00 89.81 92 MET A O 1
ATOM 674 N N . GLU A 1 93 ? -0.225 11.434 3.068 1.00 87.38 93 GLU A N 1
ATOM 675 C CA . GLU A 1 93 ? -1.410 12.202 3.435 1.00 87.38 93 GLU A CA 1
ATOM 676 C C . GLU A 1 93 ? -2.659 11.468 2.944 1.00 87.38 93 GLU A C 1
ATOM 678 O O . GLU A 1 93 ? -2.766 11.112 1.768 1.00 87.38 93 GLU A O 1
ATOM 683 N N . LEU A 1 94 ? -3.605 11.237 3.853 1.00 88.38 94 LEU A N 1
ATOM 684 C CA . LEU A 1 94 ? -4.832 10.501 3.574 1.00 88.38 94 LEU A CA 1
ATOM 685 C C . LEU A 1 94 ? -6.020 11.454 3.524 1.00 88.38 94 LEU A C 1
ATOM 687 O O . LEU A 1 94 ? -6.246 12.246 4.438 1.00 88.38 94 LEU A O 1
ATOM 691 N N . SER A 1 95 ? -6.836 11.323 2.483 1.00 88.00 95 SER A N 1
ATOM 692 C CA . SER A 1 95 ? -8.159 11.937 2.432 1.00 88.00 95 SER A CA 1
ATOM 693 C C . SER A 1 95 ? -9.227 10.860 2.555 1.00 88.00 95 SER A C 1
ATOM 695 O O . SER A 1 95 ? -9.303 9.967 1.711 1.00 88.00 95 SER A O 1
ATOM 697 N N . ARG A 1 96 ? -10.085 10.954 3.575 1.00 83.69 96 ARG A N 1
ATOM 698 C CA . ARG A 1 96 ? -11.239 10.059 3.711 1.00 83.69 96 ARG A CA 1
ATOM 699 C C . ARG A 1 96 ? -12.324 10.463 2.717 1.00 83.69 96 ARG A C 1
ATOM 701 O O . ARG A 1 96 ? -12.760 11.615 2.708 1.00 83.69 96 ARG A O 1
ATOM 708 N N . GLN A 1 97 ? -12.793 9.505 1.926 1.00 76.69 97 GLN A N 1
ATOM 709 C CA . GLN A 1 97 ? -13.887 9.702 0.983 1.00 76.69 97 GLN A CA 1
ATOM 710 C C . GLN A 1 97 ? -15.017 8.723 1.324 1.00 76.69 97 GLN A C 1
ATOM 712 O O . GLN A 1 97 ? -14.866 7.521 1.150 1.00 76.69 97 GLN A O 1
ATOM 717 N N . GLY A 1 98 ? -16.132 9.235 1.858 1.00 66.00 98 GLY A N 1
ATOM 718 C CA . GLY A 1 98 ? -17.271 8.423 2.314 1.00 66.00 98 GLY A CA 1
ATOM 719 C C . GLY A 1 98 ? -17.609 8.609 3.800 1.00 66.00 98 GLY A C 1
ATOM 720 O O . GLY A 1 98 ? -16.778 9.081 4.581 1.00 66.00 98 GLY A O 1
ATOM 721 N N . ASN A 1 99 ? -18.860 8.290 4.151 1.00 50.84 99 ASN A N 1
ATOM 722 C CA . ASN A 1 99 ? -19.386 8.268 5.524 1.00 50.84 99 ASN A CA 1
ATOM 723 C C . ASN A 1 99 ? -19.068 6.906 6.138 1.00 50.84 99 ASN A C 1
ATOM 725 O O . ASN A 1 99 ? -19.511 5.911 5.527 1.00 50.84 99 ASN A O 1
#

Radius of gyration: 20.65 Å; chains: 1; bounding box: 67×28×32 Å

Sequence (99 aa):
MQKSISFLVAVLFATLMIDSVAALGAPGVNTEPDLVGTEIASITHDEVAEENQPWHFSIEVDGDAIANGTTVEAVTVQICVNQGICLSPTPMELSRQGN

Foldseek 3Di:
DVVVVVVVVVVVVVVVVPPPDQPPDQQLFDDDDDCPPHQWPDKDWDSDDDPPDDTDMDIHGHPVCVVVVDDDPWDWDWDAHSVRDIDPTDIDDDDDDDD

=== Feature glossary ===
Feature key, reading from the visual/contextual features back to the raw sequence:

Rendered structure images. Six rendered views show the 3D structure from the faces of a cube — i.e. along ±x, ±y, ±z. Rendering representation is drawn randomly per protein from cartoon (secondary-structure ribbons), sticks (backbone bonds), or molecular surface; coloring is either N→C rainbow (blue at the N-terminus through red at the C-terminus) or one color per chain.

Contact-map, Ramachandran, and PAE plots. The contact map is a binary N×N matrix image: pixel (i, j) is dark where Cα_i and Cα_j are within 8 Å and |i−j|>4. Because the |i−j|>4 filter removes local helical contacts, off-diagonal stripes parall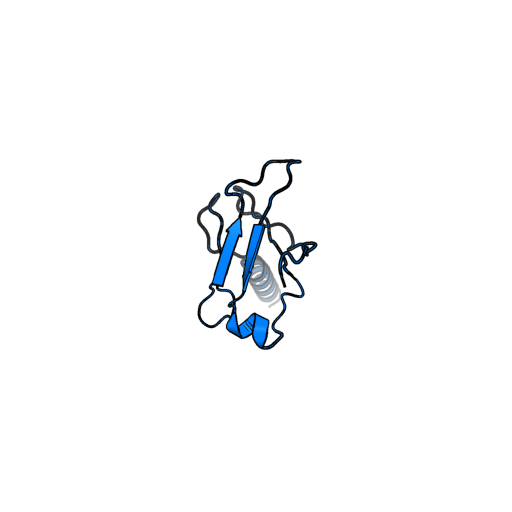el to the main diagonal indicate parallel β-sheets; stripes perpendicular to it indicate antiparallel β-sheets. The Ramachandran plot scatters every residue's (φ, ψ) pair against the sterically allowed regions. The PAE heatmap renders the predicted-aligned-error matrix.

InterPro / GO / CATH / organism. Database cross-references. InterPro integrates a dozen domain/family signature databases into unified entries with residue-range hits. GO terms attach function/process/location labels with evidence codes. CATH codes position the fold in a four-level structural taxonomy. Organism is the NCBI-taxonomy species name.

Nearest PDB structures. The Foldseek neighbor list gives the closest experimentally determined structures in the PDB, ranked by structural alignment. TM-score near 1 means near-identical fold; near 0.3 means only rough topology match. This is how one finds what a novel AlphaFold prediction most resembles in the solved-structure universe.

Predicted aligned error. PAE(i, j) answers: if I align the predicted and true structures on residue i, how far off (in Å) do I expect residue j to be? A block-diagonal PAE matrix with low values on the blocks and high values off-diagonal is the signature of a multi-domain protein with confidently predicted domains but uncertain inter-domain orientation.

Solvent-accessible surface area. Accessible surface area quantifies burial. A residue with SASA near zero is packed into the hydrophobic core; one with SASA >100 Å² sits on the surface. Computed here via the Shrake–Rupley numerical algorithm with a 1.4 Å probe.

B-factor. B-factor (Debye–Waller factor) reflects atomic displacement in the crystal lattice. It is an experimental observable (units Å²), not a prediction; low values mean the atom is pinned down, high values mean it moves or is heterogeneous across the crystal.

pLDDT. For AlphaFold models, the B-factor field carries pLDDT — the model's own estimate of local accuracy on a 0–100 scale. Regions with pLDDT<50 should be treated as essentially unmodeled; they often correspond to intrinsically disordered segments.

Backbone torsions (φ/ψ). φ (phi) and ψ (psi) are the two rotatable backbone dihedrals per residue: φ is the C(i-1)–N–Cα–C torsion, ψ is the N–Cα–C–N(i+1) torsion, both in degrees on (−180°, 180°]. α-helical residues cluster near (−60°, −45°); β-strand residues near (−120°, +130°). A Ramachandran plot is simply a scatter of (φ, ψ) for every residue.

Radius of gyration, Cα contacts, bounding box. Radius of gyration (Rg) is the root-mean-square distance of Cα atoms from their centroid — a single number for overall size and compactness. A globular domain of N residues has Rg ≈ 2.2·N^0.38 Å; an extended or disordered chain has a much larger Rg. The Cα contact count is the number of residue pairs whose Cα atoms are within 8 Å and are more than four positions apart in sequence — a standard proxy for tertiary packing density. The bounding box is the smallest axis-aligned box enclosing all Cα atoms.

Secondary structure (3-state, P-SEA). Three-state secondary structure (P-SEA) collapses the eight DSSP classes into helix (a), strand (b), and coil (c). P-SEA assigns these from Cα geometry alone — distances and angles — without requiring backbone oxygens, so it works on any Cα trace.

Secondary structure (8-state, DSSP). DSSP 8-state secondary structure assigns each residue one of H (α-helix), G (3₁₀-helix), I (π-helix), E (extended β-strand), B (isolated β-bridge), T (hydrogen-bonded turn), S (bend), or '-' (coil). The assignment is computed from backbone hydrogen-bond geometry via the Kabsch–Sander algorithm.

Foldseek 3Di. A 3Di character summarizes, for each residue, the relative orientation of the Cα frame of its nearest spatial neighbor. Because it encodes fold topology rather than chemistry, 3Di alignments detect remote structural similarity that sequence alignment misses.

mmCIF coordinates. The mmCIF block holds the 3D Cartesian coordinates of each backbone atom (N, Cα, C, O) in ångströms. mmCIF is the PDB's canonical archive format — a tagged-loop text representation of the atomic model.

Sequence. Sequence gives the chain of amino acids in standard one-letter code (A=alanine, C=cysteine, …, Y=tyrosine), read N→C. It is the only feature that is directly encoded by the gene; all structural features are derived from the folded form of this sequence.